Protein AF-A0A1C9T9Y3-F1 (afdb_monomer_lite)

InterPro domains:
  IPR036986 RNA-binding S4 domain superfamily [G3DSA:3.10.290.10] (1-35)
  IPR054608 Tyrosine--tRNA ligase SYY-like, C-terminal domain [PF22421] (1-31)

pLDDT: mean 83.02, std 6.41, range [67.06, 92.31]

Organism: Enterococcus mundtii (NCBI:txid53346)

Structure (mmCIF, N/CA/C/O backbone):
data_AF-A0A1C9T9Y3-F1
#
_entry.id   AF-A0A1C9T9Y3-F1
#
loop_
_atom_site.group_PDB
_atom_site.id
_atom_site.type_symbol
_atom_site.label_atom_id
_atom_site.label_alt_id
_atom_site.label_comp_id
_atom_site.label_asym_id
_atom_site.label_entity_id
_atom_site.label_seq_id
_atom_site.pdbx_PDB_ins_code
_atom_site.Cartn_x
_atom_site.Cartn_y
_atom_site.Cartn_z
_atom_site.occupancy
_atom_site.B_iso_or_equiv
_atom_site.auth_seq_id
_atom_site.auth_comp_id
_atom_site.auth_asym_id
_atom_site.auth_atom_id
_atom_site.pdbx_PDB_model_num
ATOM 1 N N . ARG A 1 1 ? -10.901 -1.965 4.555 1.00 72.06 1 ARG A N 1
ATOM 2 C CA . ARG A 1 1 ? -10.051 -2.950 5.275 1.00 72.06 1 ARG A CA 1
ATOM 3 C C . ARG A 1 1 ? -10.033 -4.191 4.410 1.00 72.06 1 ARG A C 1
ATOM 5 O O . ARG A 1 1 ? -11.107 -4.717 4.180 1.00 72.06 1 ARG A O 1
ATOM 12 N N . VAL A 1 2 ? -8.872 -4.613 3.922 1.00 79.69 2 VAL A N 1
ATOM 13 C CA . VAL A 1 2 ? -8.747 -5.878 3.187 1.00 79.69 2 VAL A CA 1
ATOM 14 C C . VAL A 1 2 ? -8.603 -6.998 4.214 1.00 79.69 2 VAL A C 1
ATOM 16 O O . VAL A 1 2 ? -7.811 -6.874 5.149 1.00 79.69 2 VAL A O 1
ATOM 19 N N . THR A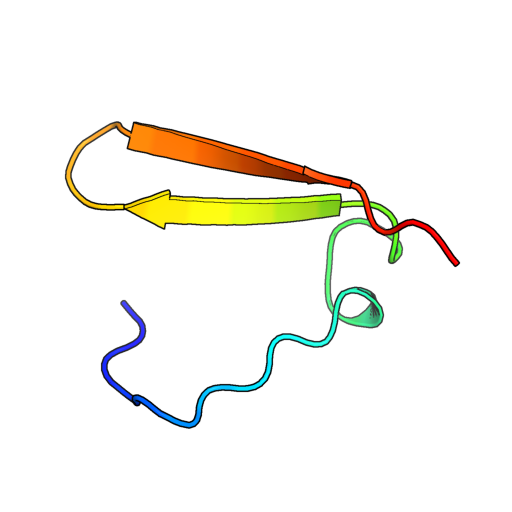 1 3 ? -9.437 -8.026 4.111 1.00 83.56 3 THR A N 1
ATOM 20 C CA . THR A 1 3 ? -9.405 -9.217 4.980 1.00 83.56 3 THR A CA 1
ATOM 21 C C . THR A 1 3 ? -9.010 -10.479 4.227 1.00 83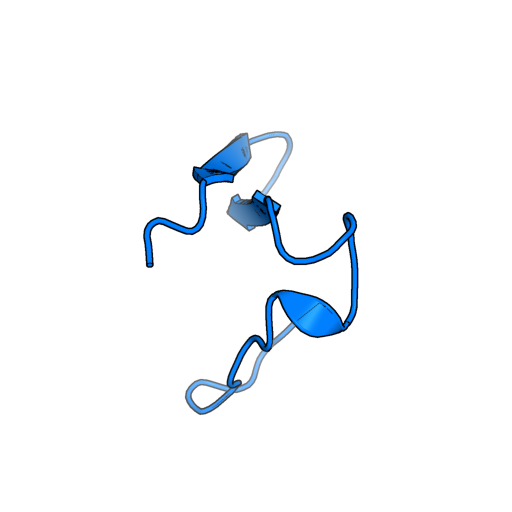.56 3 THR A C 1
ATOM 23 O O . THR A 1 3 ? -8.842 -11.517 4.856 1.00 83.56 3 THR A O 1
ATOM 26 N N . ASP A 1 4 ? -8.876 -10.386 2.906 1.00 83.75 4 ASP A N 1
ATOM 27 C CA . ASP A 1 4 ? -8.486 -11.493 2.047 1.00 83.75 4 ASP A CA 1
ATOM 28 C C . ASP A 1 4 ? -6.961 -11.662 2.049 1.00 83.75 4 ASP A C 1
ATOM 30 O O . ASP A 1 4 ? -6.212 -10.688 1.939 1.00 83.75 4 ASP A O 1
ATOM 34 N N . LEU A 1 5 ? -6.524 -12.910 2.203 1.00 76.62 5 LEU A N 1
ATOM 35 C CA . LEU A 1 5 ? -5.121 -13.314 2.170 1.00 76.62 5 LEU A CA 1
ATOM 36 C C . LEU A 1 5 ? -4.567 -13.304 0.741 1.00 76.62 5 LEU A C 1
ATOM 38 O O . LEU A 1 5 ? -3.374 -13.090 0.561 1.00 76.62 5 LEU A O 1
ATOM 42 N N . ASN A 1 6 ? -5.429 -13.494 -0.259 1.00 81.88 6 ASN A N 1
ATOM 43 C CA . ASN A 1 6 ? -5.050 -13.588 -1.668 1.00 81.88 6 ASN A CA 1
ATOM 44 C C . ASN A 1 6 ? -5.242 -12.265 -2.422 1.00 81.88 6 ASN A C 1
ATOM 46 O O . ASN A 1 6 ? -5.314 -12.251 -3.649 1.00 81.88 6 ASN A O 1
ATOM 50 N N . PHE A 1 7 ? -5.360 -11.145 -1.707 1.00 84.44 7 PHE A N 1
ATOM 51 C CA . PHE A 1 7 ? -5.565 -9.850 -2.340 1.00 84.44 7 PHE A CA 1
ATOM 52 C C . PHE A 1 7 ? -4.318 -9.411 -3.115 1.00 84.44 7 PHE A C 1
ATOM 54 O O . PHE A 1 7 ? -3.276 -9.119 -2.526 1.00 84.44 7 PHE A O 1
ATOM 61 N N . VAL A 1 8 ? -4.447 -9.336 -4.437 1.00 79.75 8 VAL A N 1
ATOM 62 C CA . VAL A 1 8 ? -3.407 -8.822 -5.330 1.00 79.75 8 VAL A CA 1
ATOM 63 C C . VAL A 1 8 ? -3.580 -7.312 -5.469 1.00 79.75 8 VAL A C 1
ATOM 65 O O . VAL A 1 8 ? -4.668 -6.831 -5.778 1.00 79.75 8 VAL A O 1
ATOM 68 N N . ILE A 1 9 ? -2.504 -6.563 -5.224 1.00 80.44 9 ILE A N 1
ATOM 69 C CA . ILE A 1 9 ? -2.466 -5.108 -5.396 1.00 80.44 9 ILE A CA 1
ATOM 70 C C . ILE A 1 9 ? -1.828 -4.821 -6.751 1.00 80.44 9 ILE A C 1
ATOM 72 O O . ILE A 1 9 ? -0.645 -5.105 -6.932 1.00 80.44 9 ILE A O 1
ATOM 76 N N . ASP A 1 10 ? -2.595 -4.240 -7.669 1.00 78.69 10 ASP A N 1
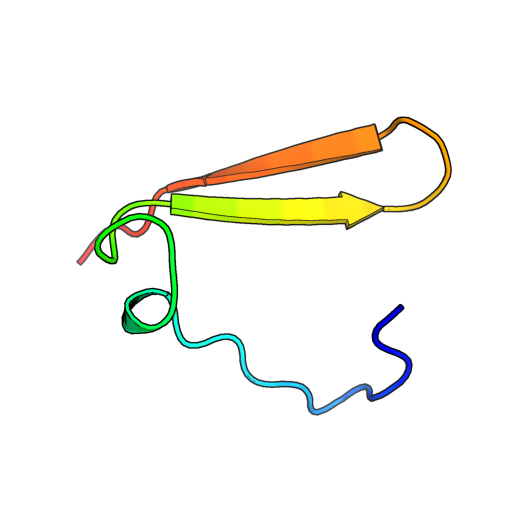ATOM 77 C CA . ASP A 1 10 ? -2.058 -3.692 -8.911 1.00 78.69 10 ASP A CA 1
ATOM 78 C C . ASP A 1 10 ? -1.701 -2.211 -8.695 1.00 78.69 10 ASP A C 1
ATOM 80 O O . ASP A 1 10 ? -2.609 -1.390 -8.492 1.00 78.69 10 ASP A O 1
ATOM 84 N N . PRO A 1 11 ? -0.406 -1.845 -8.712 1.00 77.31 11 PRO A N 1
ATOM 85 C CA . PRO A 1 11 ? 0.008 -0.463 -8.536 1.00 77.31 11 PRO A CA 1
ATOM 86 C C . PRO A 1 11 ? -0.517 0.471 -9.629 1.00 77.31 11 PRO A C 1
ATOM 88 O O . PRO A 1 11 ? -0.615 1.663 -9.371 1.00 77.31 11 PRO A O 1
ATOM 91 N N . ALA A 1 12 ? -0.889 -0.018 -10.816 1.00 77.56 12 ALA A N 1
ATOM 92 C CA . ALA A 1 12 ? -1.419 0.825 -11.891 1.00 77.56 12 ALA A CA 1
ATOM 93 C C . ALA A 1 12 ? -2.802 1.421 -11.570 1.00 77.56 12 ALA A C 1
ATOM 95 O O . ALA A 1 12 ? -3.216 2.403 -12.184 1.00 77.56 12 ALA A O 1
ATOM 96 N N . THR A 1 13 ? -3.507 0.851 -10.590 1.00 75.81 13 THR A N 1
ATOM 97 C CA . THR A 1 13 ? -4.861 1.279 -10.210 1.00 75.81 13 THR A CA 1
ATOM 98 C C . THR A 1 13 ? -4.867 2.642 -9.511 1.00 75.81 13 THR A C 1
ATOM 100 O O . THR A 1 13 ? -5.874 3.344 -9.539 1.00 75.81 13 THR A O 1
ATOM 103 N N . GLU A 1 14 ? -3.759 3.036 -8.871 1.00 73.62 14 GLU A N 1
ATOM 104 C CA . GLU A 1 14 ? -3.700 4.243 -8.045 1.00 73.62 14 GLU A CA 1
ATOM 105 C C . GLU A 1 14 ? -2.276 4.819 -7.984 1.00 73.62 14 GLU A C 1
ATOM 107 O O . GLU A 1 14 ? -1.298 4.115 -8.197 1.00 73.62 14 GLU A O 1
ATOM 112 N N . PHE A 1 15 ? -2.130 6.114 -7.682 1.00 73.25 15 PHE A N 1
ATOM 113 C CA . PHE A 1 15 ? -0.816 6.781 -7.594 1.00 73.25 15 PHE A CA 1
ATOM 114 C C . PHE A 1 15 ? 0.091 6.570 -8.824 1.00 73.25 15 PHE A C 1
ATOM 116 O O . PHE A 1 15 ? 1.309 6.413 -8.689 1.00 73.25 15 PHE A O 1
ATOM 123 N N . ASP A 1 16 ? -0.511 6.613 -10.020 1.00 76.81 16 ASP A N 1
ATOM 124 C CA . ASP A 1 16 ? 0.191 6.634 -11.312 1.00 76.81 16 ASP A CA 1
ATOM 125 C C . ASP A 1 16 ? 1.129 5.426 -11.524 1.00 76.81 16 ASP A C 1
ATOM 127 O O . ASP A 1 16 ? 2.147 5.539 -12.202 1.00 76.81 16 ASP A O 1
ATOM 131 N N . GLY A 1 17 ? 0.862 4.283 -10.873 1.00 78.62 17 GLY A N 1
ATOM 132 C CA . GLY A 1 17 ? 1.732 3.104 -10.970 1.00 78.62 17 GLY A CA 1
ATOM 133 C C . GLY A 1 17 ? 3.019 3.180 -10.150 1.00 78.62 17 GLY A C 1
ATOM 134 O O . GLY A 1 17 ? 3.783 2.221 -10.121 1.00 78.62 17 GLY A O 1
ATOM 135 N N . LYS A 1 18 ? 3.295 4.304 -9.478 1.00 81.88 18 LYS A N 1
ATOM 136 C CA . LYS A 1 18 ? 4.618 4.587 -8.893 1.00 81.88 18 LYS A CA 1
ATOM 137 C C . LYS A 1 18 ? 4.730 4.192 -7.428 1.00 81.88 18 LYS A C 1
ATOM 139 O O . LYS A 1 18 ? 5.828 3.893 -6.948 1.00 81.88 18 LYS A O 1
ATOM 144 N N . PHE A 1 19 ? 3.616 4.218 -6.699 1.00 84.31 19 PHE A N 1
ATOM 145 C CA . PHE A 1 19 ? 3.616 4.053 -5.250 1.00 84.31 19 PHE A CA 1
ATOM 146 C C . PHE A 1 19 ? 2.441 3.217 -4.755 1.00 84.31 19 PHE A C 1
ATOM 148 O O . PHE A 1 19 ? 1.315 3.357 -5.212 1.00 84.31 19 PHE A O 1
ATOM 155 N N . VAL A 1 20 ? 2.704 2.405 -3.734 1.00 88.50 20 VAL A N 1
ATOM 156 C CA . VAL A 1 20 ? 1.695 1.630 -3.013 1.00 88.50 20 VAL A CA 1
ATOM 157 C C . VAL A 1 20 ? 1.723 2.036 -1.545 1.00 88.50 20 VAL A C 1
ATOM 159 O O . VAL A 1 20 ? 2.765 1.990 -0.888 1.00 88.50 20 VAL A O 1
ATOM 162 N N . VAL A 1 21 ? 0.568 2.425 -1.004 1.00 88.25 21 VAL A N 1
ATOM 163 C CA . VAL A 1 21 ? 0.424 2.797 0.410 1.00 88.25 21 VAL A CA 1
ATOM 164 C C . VAL A 1 21 ? -0.232 1.659 1.183 1.00 88.25 21 VAL A C 1
ATOM 166 O O . VAL A 1 21 ? -1.378 1.295 0.936 1.00 88.25 21 VAL A O 1
ATOM 169 N N . ILE A 1 22 ? 0.471 1.132 2.183 1.00 88.88 22 ILE A N 1
ATOM 170 C CA . ILE A 1 22 ? -0.016 0.050 3.042 1.00 88.88 22 ILE A CA 1
ATOM 171 C C . ILE A 1 22 ? -0.239 0.592 4.451 1.00 88.88 22 ILE A C 1
ATOM 173 O O . ILE A 1 22 ? 0.671 1.116 5.091 1.00 88.88 22 ILE A O 1
ATOM 177 N N . ARG A 1 23 ? -1.449 0.422 4.991 1.00 90.56 23 ARG A N 1
ATOM 178 C CA . ARG A 1 23 ? -1.770 0.789 6.378 1.00 90.56 23 ARG A CA 1
ATOM 179 C C . ARG A 1 23 ? -1.867 -0.450 7.261 1.00 90.56 23 ARG A C 1
ATOM 181 O O . ARG A 1 23 ? -2.855 -1.181 7.198 1.00 90.56 23 ARG A O 1
ATOM 188 N N . LYS A 1 24 ? -0.898 -0.646 8.160 1.00 88.56 24 LYS A N 1
ATOM 189 C CA . LYS A 1 24 ? -0.878 -1.782 9.097 1.00 88.56 24 LYS A CA 1
ATOM 190 C C . LYS A 1 24 ? -1.299 -1.366 10.508 1.00 88.56 24 LYS A C 1
ATOM 192 O O . LYS A 1 24 ? -0.469 -1.052 11.357 1.00 88.56 24 LYS A O 1
ATOM 197 N N . GLY A 1 25 ? -2.600 -1.402 10.783 1.00 89.31 25 GLY A N 1
ATOM 198 C CA . GLY A 1 25 ? -3.158 -1.018 12.086 1.00 89.31 25 GLY A CA 1
ATOM 199 C C . GLY A 1 25 ? -3.374 0.493 12.229 1.00 89.31 25 GLY A C 1
ATOM 200 O O . GLY A 1 25 ? -3.538 1.208 11.239 1.00 89.31 25 GLY A O 1
ATOM 201 N N . LYS A 1 26 ? -3.448 1.004 13.465 1.00 91.69 26 LYS A N 1
ATOM 202 C CA . LYS A 1 26 ? -3.768 2.420 13.717 1.00 91.69 26 LYS A CA 1
ATOM 203 C C . LYS A 1 26 ? -2.543 3.308 13.470 1.00 91.69 26 LYS A C 1
ATOM 205 O O . LYS A 1 26 ? -1.501 3.098 1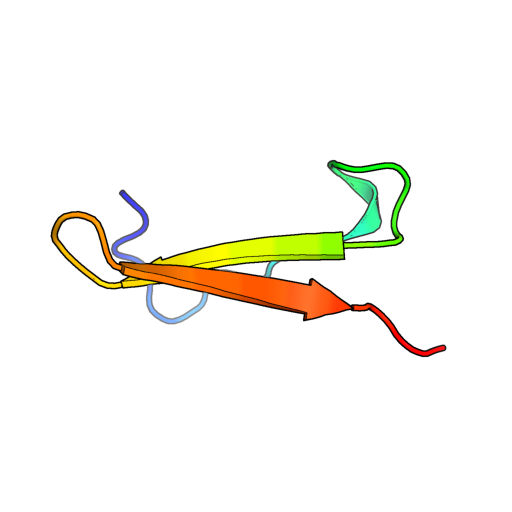4.076 1.00 91.69 26 LYS A O 1
ATOM 210 N N . LYS A 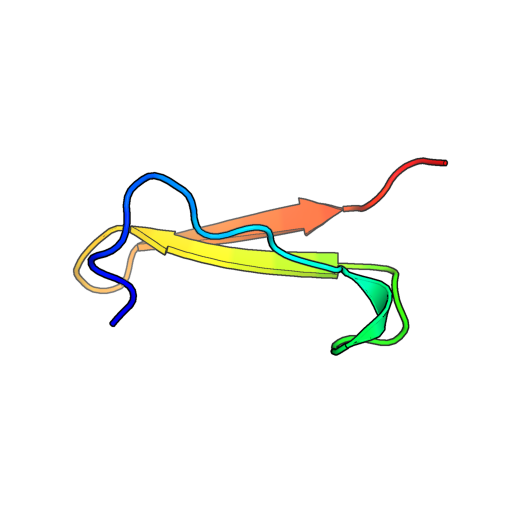1 27 ? -2.703 4.313 12.599 1.00 91.31 27 LYS A N 1
ATOM 211 C CA . LYS A 1 27 ? -1.709 5.356 12.255 1.00 91.31 27 LYS A CA 1
ATOM 212 C C . LYS A 1 27 ? -0.343 4.864 11.732 1.00 91.31 27 LYS A C 1
ATOM 214 O O . LYS A 1 27 ? 0.565 5.673 11.601 1.00 91.31 27 LYS A O 1
ATOM 219 N N . ARG A 1 28 ? -0.186 3.580 11.403 1.00 90.19 28 ARG A N 1
ATOM 220 C CA . ARG A 1 28 ? 1.053 3.041 10.823 1.00 90.19 28 ARG A CA 1
ATOM 221 C C . ARG A 1 28 ? 0.877 2.868 9.322 1.00 90.19 28 ARG A C 1
ATOM 223 O O . ARG A 1 28 ? 0.115 2.001 8.892 1.00 90.19 28 ARG A O 1
ATOM 230 N N . TYR A 1 29 ? 1.570 3.709 8.569 1.00 92.31 29 TYR A N 1
ATOM 231 C CA . TYR A 1 29 ? 1.559 3.733 7.114 1.00 92.31 29 TYR A CA 1
ATOM 232 C C . TYR A 1 29 ? 2.946 3.370 6.597 1.00 92.31 29 TYR A C 1
ATOM 234 O O . TYR A 1 29 ? 3.950 3.786 7.171 1.00 92.31 29 TYR A O 1
ATOM 242 N N . PHE A 1 30 ? 2.975 2.594 5.526 1.00 89.50 30 PHE A N 1
ATOM 243 C CA . PHE A 1 30 ? 4.164 2.222 4.783 1.00 8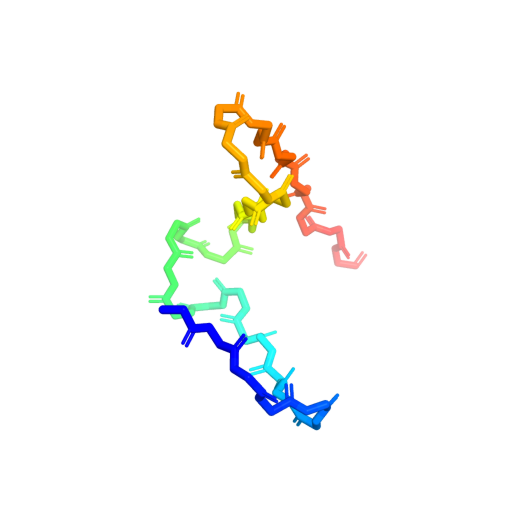9.50 30 PHE A CA 1
ATOM 244 C C . PHE A 1 30 ? 3.966 2.683 3.350 1.00 89.50 30 PHE A C 1
ATOM 246 O O . PHE A 1 30 ? 2.912 2.442 2.763 1.00 89.50 30 PHE A O 1
ATOM 253 N N . LEU A 1 31 ? 4.975 3.356 2.817 1.00 90.69 31 LEU A N 1
ATOM 254 C CA . LEU A 1 31 ? 5.026 3.749 1.422 1.00 90.69 31 LEU A CA 1
ATOM 255 C C . LEU A 1 31 ? 6.004 2.807 0.725 1.00 90.69 31 LEU A C 1
ATOM 257 O O . LEU A 1 31 ? 7.190 2.807 1.047 1.00 90.69 31 LEU A O 1
ATOM 261 N N . ALA A 1 32 ? 5.500 1.990 -0.190 1.00 88.12 32 ALA A N 1
ATOM 262 C CA . ALA A 1 32 ? 6.311 1.182 -1.083 1.00 88.12 32 ALA A CA 1
ATOM 263 C C . ALA A 1 32 ? 6.410 1.896 -2.433 1.00 88.12 32 ALA A C 1
ATOM 265 O O . ALA A 1 32 ? 5.416 2.414 -2.942 1.00 88.12 32 ALA A O 1
ATOM 266 N N . LYS A 1 33 ? 7.614 1.942 -2.999 1.00 87.50 33 LYS A N 1
ATOM 267 C CA . LYS A 1 33 ? 7.845 2.412 -4.365 1.00 87.50 33 LYS A CA 1
ATOM 268 C C . LYS A 1 33 ? 7.880 1.195 -5.283 1.00 87.50 33 LYS A C 1
ATOM 270 O O . LYS A 1 33 ? 8.530 0.209 -4.942 1.00 87.50 33 LYS A O 1
ATOM 275 N N . VAL A 1 34 ? 7.201 1.282 -6.418 1.00 84.94 34 VAL A N 1
ATOM 276 C CA . VAL A 1 34 ? 7.285 0.265 -7.469 1.00 84.94 34 VAL A CA 1
ATOM 277 C C . VAL A 1 34 ? 8.601 0.476 -8.210 1.00 84.94 34 VAL A C 1
ATOM 279 O O . VAL A 1 34 ? 8.927 1.599 -8.604 1.00 84.94 34 VAL A O 1
ATOM 282 N N . VAL A 1 35 ? 9.401 -0.579 -8.300 1.00 81.44 35 VAL A N 1
ATOM 283 C CA . VAL A 1 35 ? 10.638 -0.609 -9.081 1.00 81.44 35 VAL A CA 1
ATOM 284 C C . VAL A 1 35 ? 10.386 -1.636 -10.174 1.00 81.44 35 VAL A C 1
ATOM 286 O O . VAL A 1 35 ? 10.065 -2.774 -9.831 1.00 81.44 35 VAL A O 1
ATOM 289 N N . ASP A 1 36 ? 10.431 -1.193 -11.432 1.00 67.06 36 ASP A N 1
ATOM 290 C CA . ASP A 1 36 ? 10.340 -2.066 -12.612 1.00 67.06 36 ASP A CA 1
ATOM 291 C C . ASP A 1 36 ? 11.452 -3.126 -12.625 1.00 67.06 36 ASP A C 1
ATOM 293 O O . ASP A 1 36 ? 12.593 -2.797 -12.207 1.00 67.06 36 ASP A O 1
#

Radius of gyration: 10.72 Å; chains: 1; bounding box: 21×20×26 Å

Secondary structure (DSSP, 8-state):
----TT----GGGSGGGTEEEEE-SSS-EEEEEP--

Sequence (36 aa):
RVTDLNFVIDPATEFDGKFVVIRKGKKRYFLAKVVD

Foldseek 3Di:
DDPDPPDDDQLCVDPNSFWDWDDDPPPDIDIDGDDD